Protein AF-A0A960SFB8-F1 (afdb_monomer_lite)

Secondary structure (DSSP, 8-state):
----TTSGGGS----------S----EEEEE--BHHHH-SHHHHHHHHHHHHHHHHHHHHTT-EEEEEETT---EE--SHHHHHHHHHHHHT---BSS----STTSTTEEEEEEETTTEEEEEETTEEEEE-

Structure (mmCIF, N/CA/C/O backbone):
data_AF-A0A960SFB8-F1
#
_entry.id   AF-A0A960SFB8-F1
#
loop_
_atom_site.group_PDB
_atom_site.id
_atom_site.type_symbol
_atom_site.label_atom_id
_atom_site.label_alt_id
_atom_site.label_comp_id
_atom_site.label_asym_id
_atom_site.label_entity_id
_atom_site.label_seq_id
_atom_site.pdbx_PDB_ins_code
_atom_site.Cartn_x
_atom_site.Cartn_y
_atom_site.Cartn_z
_atom_site.occupancy
_atom_site.B_iso_or_equiv
_atom_site.auth_seq_id
_atom_site.auth_comp_id
_atom_site.auth_asym_id
_atom_site.auth_atom_id
_atom_site.pdbx_PDB_model_num
ATOM 1 N N . LYS A 1 1 ? -31.001 35.046 14.846 1.00 43.59 1 LYS A N 1
ATOM 2 C CA . LYS A 1 1 ? -29.887 35.555 14.003 1.00 43.59 1 LYS A CA 1
ATOM 3 C C . LYS A 1 1 ? -29.650 34.540 12.892 1.00 43.59 1 LYS A C 1
ATOM 5 O O . LYS A 1 1 ? -29.450 33.376 13.197 1.00 43.59 1 LYS A O 1
ATOM 10 N N . GLN A 1 2 ? -29.801 34.956 11.638 1.00 46.88 2 GLN A N 1
ATOM 11 C CA . GLN A 1 2 ? -29.940 34.094 10.461 1.00 46.88 2 GLN A CA 1
ATOM 12 C C . GLN A 1 2 ? -28.564 33.886 9.812 1.00 46.88 2 GLN A C 1
ATOM 14 O O . GLN A 1 2 ? -27.932 34.855 9.394 1.00 46.88 2 GLN A O 1
ATOM 19 N N . ILE A 1 3 ? -28.068 32.645 9.785 1.00 53.34 3 ILE A N 1
ATOM 20 C CA . ILE A 1 3 ? -26.779 32.319 9.162 1.00 53.34 3 ILE A CA 1
ATOM 21 C C . ILE A 1 3 ? -26.995 32.241 7.649 1.00 53.34 3 ILE A C 1
ATOM 23 O O . ILE A 1 3 ? -27.686 31.363 7.137 1.00 53.34 3 ILE A O 1
ATOM 27 N N . ASN A 1 4 ? -26.440 33.220 6.939 1.00 36.28 4 ASN A N 1
ATOM 28 C CA . ASN A 1 4 ? -26.572 33.369 5.498 1.00 36.28 4 ASN A CA 1
ATOM 29 C C . ASN A 1 4 ? -25.555 32.446 4.803 1.00 36.28 4 ASN A C 1
ATOM 31 O O . ASN A 1 4 ? -24.392 32.804 4.620 1.00 36.28 4 ASN A O 1
ATOM 35 N N . TRP A 1 5 ? -25.994 31.234 4.451 1.00 36.19 5 TRP A N 1
ATOM 36 C CA . TRP A 1 5 ? -25.165 30.147 3.905 1.00 36.19 5 TRP A CA 1
ATOM 37 C C . TRP A 1 5 ? -24.354 30.520 2.647 1.00 36.19 5 TRP A C 1
ATOM 39 O O . TRP A 1 5 ? -23.345 29.886 2.349 1.00 36.19 5 TRP A O 1
ATOM 49 N N . LYS A 1 6 ? -24.732 31.588 1.932 1.00 43.25 6 LYS A N 1
ATOM 50 C CA . LYS A 1 6 ? -24.028 32.063 0.728 1.00 43.25 6 LYS A CA 1
ATOM 51 C C . LYS A 1 6 ? -22.720 32.816 1.014 1.00 43.25 6 LYS A C 1
ATOM 53 O O . LYS A 1 6 ? -21.937 33.018 0.090 1.00 43.25 6 LYS A O 1
ATOM 58 N N . ALA A 1 7 ? -22.449 33.211 2.262 1.00 42.03 7 ALA A N 1
ATOM 59 C CA . ALA A 1 7 ? -21.215 33.920 2.622 1.00 42.03 7 ALA A CA 1
ATOM 60 C C . ALA A 1 7 ? -20.018 32.983 2.898 1.00 42.03 7 ALA A C 1
ATOM 62 O O . ALA A 1 7 ? -18.871 33.391 2.720 1.00 42.03 7 ALA A O 1
ATOM 63 N N . THR A 1 8 ? -20.255 31.723 3.280 1.00 42.22 8 THR A N 1
ATOM 64 C CA . THR A 1 8 ? -19.187 30.802 3.727 1.00 42.22 8 THR A CA 1
ATOM 65 C C . THR A 1 8 ? -18.495 30.055 2.577 1.00 42.22 8 THR A C 1
ATOM 67 O O . THR A 1 8 ? -17.412 29.511 2.760 1.00 42.22 8 THR A O 1
ATOM 70 N N . ALA A 1 9 ? -19.042 30.085 1.358 1.00 42.12 9 ALA A N 1
ATOM 71 C CA . ALA A 1 9 ? -18.468 29.373 0.209 1.00 42.12 9 ALA A CA 1
ATOM 72 C C . ALA A 1 9 ? -17.219 30.044 -0.411 1.00 42.12 9 ALA A C 1
ATOM 74 O O . ALA A 1 9 ? -16.560 29.444 -1.253 1.00 42.12 9 ALA A O 1
ATOM 75 N N . ARG A 1 10 ? -16.867 31.284 -0.027 1.00 44.03 10 ARG A N 1
ATOM 76 C CA . ARG A 1 10 ? -15.800 32.071 -0.689 1.00 44.03 10 ARG A CA 1
ATOM 77 C C . ARG A 1 10 ? -14.443 32.105 0.021 1.00 44.03 10 ARG A C 1
ATOM 79 O O . ARG A 1 10 ? -13.547 32.814 -0.428 1.00 44.03 10 ARG A O 1
ATOM 86 N N . ARG A 1 11 ? -14.248 31.346 1.100 1.00 36.56 11 ARG A N 1
ATOM 87 C CA . ARG A 1 11 ? -12.938 31.224 1.763 1.00 36.56 11 ARG A CA 1
ATOM 88 C C . ARG A 1 11 ? -12.569 29.749 1.907 1.00 36.56 11 ARG A C 1
ATOM 90 O O . ARG A 1 11 ? -13.037 29.078 2.816 1.00 36.56 11 ARG A O 1
ATOM 97 N N . GLN A 1 12 ? -11.730 29.264 0.989 1.00 40.81 12 GLN A N 1
ATOM 98 C CA . GLN A 1 12 ? -11.187 27.898 0.903 1.00 40.81 12 GLN A CA 1
ATOM 99 C C . GLN A 1 12 ? -10.260 27.517 2.077 1.00 40.81 12 GLN A C 1
ATOM 101 O O . GLN A 1 12 ? -9.095 27.190 1.877 1.00 40.81 12 GLN A O 1
ATOM 106 N N . LYS A 1 13 ? -10.753 27.542 3.313 1.00 40.94 13 LYS A N 1
ATOM 107 C CA . LYS A 1 13 ? -10.129 26.829 4.433 1.00 40.94 13 LYS A CA 1
ATOM 108 C C . LYS A 1 13 ? -11.245 26.275 5.298 1.00 40.94 13 LYS A C 1
ATOM 110 O O . LYS A 1 13 ? -11.786 26.977 6.149 1.00 40.94 13 LYS A O 1
ATOM 115 N N . LEU A 1 14 ? -11.631 25.034 5.014 1.00 34.84 14 LEU A N 1
ATOM 116 C CA . LEU A 1 14 ? -12.586 24.320 5.843 1.00 34.84 14 LEU A CA 1
ATOM 117 C C . LEU A 1 14 ? -11.871 23.928 7.137 1.00 34.84 14 LEU A C 1
ATOM 119 O O . LEU A 1 14 ? -10.975 23.092 7.157 1.00 34.84 14 LEU A O 1
ATOM 123 N N . MET A 1 15 ? -12.240 24.628 8.201 1.00 37.69 15 MET A N 1
ATOM 124 C CA . MET A 1 15 ? -11.863 24.348 9.574 1.00 37.69 15 MET A CA 1
ATOM 125 C C . MET A 1 15 ? -12.814 23.249 10.058 1.00 37.69 15 MET A C 1
ATOM 127 O O . MET A 1 15 ? -13.991 23.524 10.279 1.00 37.69 15 MET A O 1
ATOM 131 N N . VAL A 1 16 ? -12.349 22.004 10.163 1.00 47.50 16 VAL A N 1
ATOM 132 C CA . VAL A 1 16 ? -13.151 20.929 10.765 1.00 47.50 16 VAL A CA 1
ATOM 133 C C . VAL A 1 16 ? -12.863 20.923 12.262 1.00 47.50 16 VAL A C 1
ATOM 135 O O . VAL A 1 16 ? -11.792 20.517 12.706 1.00 47.50 16 VAL A O 1
ATOM 138 N N . ARG A 1 17 ? -13.818 21.438 13.035 1.00 47.84 17 ARG A N 1
ATOM 139 C CA . ARG A 1 17 ? -13.953 21.185 14.470 1.00 47.84 17 ARG A CA 1
ATOM 140 C C . ARG A 1 17 ? -15.186 20.313 14.670 1.00 47.84 17 ARG A C 1
ATOM 142 O O . ARG A 1 17 ? -16.259 20.726 14.254 1.00 47.84 17 ARG A O 1
ATOM 149 N N . GLU A 1 18 ? -14.985 19.155 15.288 1.00 43.38 18 GLU A N 1
ATOM 150 C CA . GLU A 1 18 ? -15.688 18.615 16.474 1.00 43.38 18 GLU A CA 1
ATOM 151 C C . GLU A 1 18 ? -15.544 17.082 16.466 1.00 43.38 18 GLU A C 1
ATOM 153 O O . GLU A 1 18 ? -15.878 16.431 15.486 1.00 43.38 18 GLU A O 1
ATOM 158 N N . LEU A 1 19 ? -14.784 16.490 17.392 1.00 50.50 19 LEU A N 1
ATOM 159 C CA . LEU A 1 19 ? -15.207 16.073 18.741 1.00 50.50 19 LEU A CA 1
ATOM 160 C C . LEU A 1 19 ? -16.353 15.042 18.734 1.00 50.50 19 LEU A C 1
ATOM 162 O O . LEU A 1 19 ? -17.519 15.390 18.875 1.00 50.50 19 LEU A O 1
ATOM 166 N N . ALA A 1 20 ? -15.973 13.765 18.643 1.00 36.75 20 ALA A N 1
ATOM 167 C CA . ALA A 1 20 ? -16.628 12.639 19.308 1.00 36.75 20 ALA A CA 1
ATOM 168 C C . ALA A 1 20 ? -15.606 11.489 19.405 1.00 36.75 20 ALA A C 1
ATOM 170 O O . ALA A 1 20 ? -15.147 10.967 18.391 1.00 36.75 20 ALA A O 1
ATOM 171 N N . GLU A 1 21 ? -15.192 11.140 20.620 1.00 50.94 21 GLU A N 1
ATOM 172 C CA . GLU A 1 21 ? -14.484 9.891 20.909 1.00 50.94 21 GLU A CA 1
ATOM 173 C C . GLU A 1 21 ? -15.492 8.739 20.772 1.00 50.94 21 GLU A C 1
ATOM 175 O O . GLU A 1 21 ? -16.393 8.651 21.597 1.00 50.94 21 GLU A O 1
ATOM 180 N N . ASP A 1 22 ? -15.388 7.925 19.713 1.00 41.38 22 ASP A N 1
ATOM 181 C CA . ASP A 1 22 ? -15.557 6.457 19.745 1.00 41.38 22 ASP A CA 1
ATOM 182 C C . ASP A 1 22 ? -15.147 5.870 18.371 1.00 41.38 22 ASP A C 1
ATOM 184 O O . ASP A 1 22 ? -15.829 6.073 17.369 1.00 41.38 22 ASP A O 1
ATOM 188 N N . LYS A 1 23 ? -13.982 5.203 18.314 1.00 42.62 23 LYS A N 1
ATOM 189 C CA . LYS A 1 23 ? -13.303 4.633 17.123 1.00 42.62 23 LYS A CA 1
ATOM 190 C C . LYS A 1 23 ? -13.111 5.584 15.928 1.00 42.62 23 LYS A C 1
ATOM 192 O O . LYS A 1 23 ? -13.968 5.723 15.061 1.00 42.62 23 LYS A O 1
ATOM 197 N N . GLN A 1 24 ? -11.899 6.134 15.804 1.00 51.53 24 GLN A N 1
ATOM 198 C CA . GLN A 1 24 ? -11.394 6.644 14.520 1.00 51.53 24 GLN A CA 1
ATOM 199 C C . GLN A 1 24 ? -11.686 5.596 13.422 1.00 51.53 24 GLN A C 1
ATOM 201 O O . GLN A 1 24 ? -11.319 4.431 13.614 1.00 51.53 24 GLN A O 1
ATOM 206 N N . PRO A 1 25 ? -12.364 5.941 12.310 1.00 61.59 25 PRO A N 1
ATOM 207 C CA . PRO A 1 25 ? -12.518 5.008 11.203 1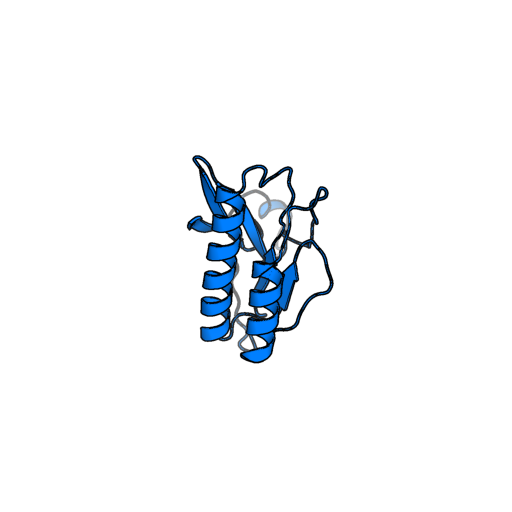.00 61.59 25 PRO A CA 1
ATOM 208 C C . PRO A 1 25 ? -11.116 4.704 10.683 1.00 61.59 25 PRO A C 1
ATOM 210 O O . PRO A 1 25 ? -10.423 5.614 10.230 1.00 61.59 25 PRO A O 1
ATOM 213 N N . GLY A 1 26 ? -10.670 3.454 10.804 1.00 82.00 26 GLY A N 1
ATOM 214 C CA . GLY A 1 26 ? -9.339 3.098 10.333 1.00 82.00 26 GLY A CA 1
ATOM 215 C C . GLY A 1 26 ? -9.198 3.342 8.829 1.00 82.00 26 GLY A C 1
ATOM 216 O O . GLY A 1 26 ? -10.177 3.410 8.071 1.00 82.00 26 GLY A O 1
ATOM 217 N N . TYR A 1 27 ? -7.956 3.525 8.412 1.00 89.19 27 TYR A N 1
ATOM 218 C CA . TYR A 1 27 ? -7.586 3.767 7.037 1.00 89.19 27 TYR A CA 1
ATOM 219 C C . TYR A 1 27 ? -7.829 2.534 6.171 1.00 89.19 27 TYR A C 1
ATOM 221 O O . TYR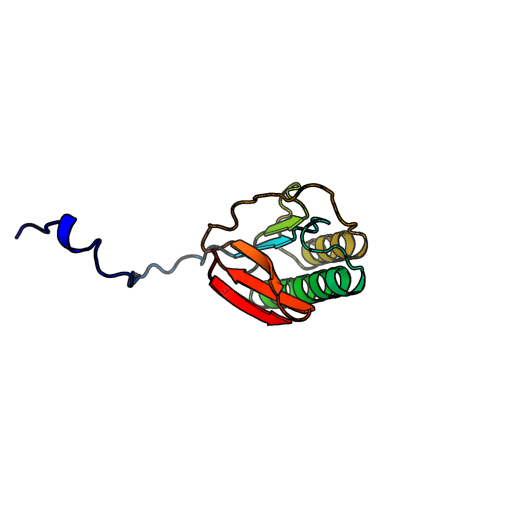 A 1 27 ? -7.688 1.383 6.600 1.00 89.19 27 TYR A O 1
ATOM 229 N N . ILE A 1 28 ? -8.184 2.807 4.922 1.00 91.19 28 ILE A N 1
ATOM 230 C CA . ILE A 1 28 ? -8.250 1.837 3.840 1.00 91.19 28 ILE A CA 1
ATOM 231 C C . ILE A 1 28 ? -7.050 2.110 2.943 1.00 91.19 28 ILE A C 1
ATOM 233 O O . ILE A 1 28 ? -6.945 3.199 2.380 1.00 91.19 28 ILE A O 1
ATOM 237 N N . LEU A 1 29 ? -6.154 1.140 2.814 1.00 91.50 29 LEU A N 1
ATOM 238 C CA . LEU A 1 29 ? -4.994 1.246 1.939 1.00 91.50 29 LEU A CA 1
ATOM 239 C C . LEU A 1 29 ? -5.348 0.702 0.553 1.00 91.50 29 LEU A C 1
ATOM 241 O O . LEU A 1 29 ? -5.716 -0.462 0.418 1.00 91.50 29 LEU A O 1
ATOM 245 N N . VAL A 1 30 ? -5.240 1.538 -0.474 1.00 92.19 30 VAL A N 1
ATOM 246 C CA . VAL A 1 30 ? -5.544 1.176 -1.860 1.00 92.19 30 VAL A CA 1
ATOM 247 C C . VAL A 1 30 ? -4.264 1.216 -2.679 1.00 92.19 30 VAL A C 1
ATOM 249 O O . VAL A 1 30 ? -3.650 2.270 -2.844 1.00 92.19 30 VAL A O 1
ATOM 252 N N . VAL A 1 31 ? -3.887 0.065 -3.227 1.00 90.06 31 VAL A N 1
ATOM 253 C CA . VAL A 1 31 ? -2.734 -0.090 -4.113 1.00 90.06 31 VAL A CA 1
ATOM 254 C C . VAL A 1 31 ? -3.245 -0.285 -5.537 1.00 90.06 31 VAL A C 1
ATOM 256 O O . VAL A 1 31 ? -3.802 -1.328 -5.870 1.00 90.06 31 VAL A O 1
ATOM 259 N N . ASP A 1 32 ? -3.067 0.731 -6.379 1.00 88.69 32 ASP A N 1
ATOM 260 C CA . ASP A 1 32 ? -3.330 0.648 -7.816 1.00 88.69 32 ASP A CA 1
ATOM 261 C C . ASP A 1 32 ? -2.005 0.478 -8.557 1.00 88.69 32 ASP A C 1
ATOM 263 O O . ASP A 1 32 ? -1.138 1.345 -8.491 1.00 88.69 32 ASP A O 1
ATOM 267 N N . THR A 1 33 ? -1.850 -0.641 -9.259 1.00 85.94 33 THR A N 1
ATOM 268 C CA . THR A 1 33 ? -0.644 -0.989 -10.028 1.00 85.94 33 THR A CA 1
ATOM 269 C C . THR A 1 33 ? -0.859 -0.778 -11.525 1.00 85.94 33 THR A C 1
ATOM 271 O O . THR A 1 33 ? -0.357 -1.536 -12.351 1.00 85.94 33 THR A O 1
ATOM 274 N N . SER A 1 34 ? -1.637 0.239 -11.911 1.00 84.44 34 SER A N 1
ATOM 275 C CA . SER A 1 34 ? -1.884 0.494 -13.329 1.00 84.44 34 SER A CA 1
ATOM 276 C C . SER A 1 34 ? -0.593 0.759 -14.110 1.00 84.44 34 SER A C 1
ATOM 278 O O . SER A 1 34 ? 0.232 1.593 -13.735 1.00 84.44 34 SER A O 1
ATOM 280 N N . ASP A 1 35 ? -0.429 0.071 -15.240 1.00 77.94 35 ASP A N 1
ATOM 281 C CA . ASP A 1 35 ? 0.745 0.216 -16.106 1.00 77.94 35 ASP A CA 1
ATOM 282 C C . ASP A 1 35 ? 0.888 1.659 -16.612 1.00 77.94 35 ASP A C 1
ATOM 284 O O . ASP A 1 35 ? 1.996 2.160 -16.751 1.00 77.94 35 ASP A O 1
ATOM 288 N N . GLU A 1 36 ? -0.219 2.391 -16.786 1.00 78.38 36 GLU A N 1
ATOM 289 C CA . GLU A 1 36 ? -0.192 3.810 -17.163 1.00 78.38 36 GLU A CA 1
ATOM 290 C C . GLU A 1 36 ? 0.586 4.683 -16.164 1.00 78.38 36 GLU A C 1
ATOM 292 O O . GLU A 1 36 ? 1.328 5.574 -16.589 1.00 78.38 36 GLU A O 1
ATOM 297 N N . ALA A 1 37 ? 0.462 4.403 -14.862 1.00 73.44 37 ALA A N 1
ATOM 298 C CA . ALA A 1 37 ? 1.145 5.123 -13.788 1.00 73.44 37 ALA A CA 1
ATOM 299 C C . ALA A 1 37 ? 2.538 4.542 -13.464 1.00 73.44 37 ALA A C 1
ATOM 301 O O . ALA A 1 37 ? 3.454 5.293 -13.103 1.00 73.44 37 ALA A O 1
ATOM 302 N N . TRP A 1 38 ? 2.721 3.228 -13.639 1.00 81.31 38 TRP A N 1
ATOM 303 C CA . TRP A 1 38 ? 3.866 2.468 -13.115 1.00 81.31 38 TRP A CA 1
ATOM 304 C C . TRP A 1 38 ? 4.672 1.699 -14.177 1.00 81.31 38 TRP A C 1
ATOM 306 O O . TRP A 1 38 ? 5.265 0.675 -13.862 1.00 81.31 38 TRP A O 1
ATOM 316 N N . LYS A 1 39 ? 4.762 2.218 -15.411 1.00 73.44 39 LYS A N 1
ATOM 317 C CA . LYS A 1 39 ? 5.435 1.612 -16.593 1.00 73.44 39 LYS A CA 1
ATOM 318 C C . LYS A 1 39 ? 6.819 0.976 -16.398 1.00 73.44 39 LYS A C 1
ATOM 320 O O . LYS A 1 39 ? 7.282 0.259 -17.279 1.00 73.44 39 LYS A O 1
ATOM 325 N N . THR A 1 40 ? 7.545 1.315 -15.339 1.00 76.75 40 THR A N 1
ATOM 326 C CA . THR A 1 40 ? 8.926 0.868 -15.116 1.00 76.75 40 THR A CA 1
ATOM 327 C C . THR A 1 40 ? 8.997 -0.019 -13.882 1.00 76.75 40 THR A C 1
ATOM 329 O O . THR A 1 40 ? 8.619 0.445 -12.803 1.00 76.75 40 THR A O 1
ATOM 332 N N . GLU A 1 41 ? 9.565 -1.223 -14.017 1.00 76.44 41 GLU A N 1
ATOM 333 C CA . GLU A 1 41 ? 9.745 -2.191 -12.916 1.00 76.44 41 GLU A CA 1
ATOM 334 C C . GLU A 1 41 ? 10.299 -1.562 -11.622 1.00 76.44 41 GLU A C 1
ATOM 336 O O . GLU A 1 41 ? 9.649 -1.717 -10.588 1.00 76.44 41 GLU A O 1
ATOM 341 N N . PRO A 1 42 ? 11.364 -0.728 -11.644 1.00 80.38 42 PRO A N 1
ATOM 342 C CA . PRO A 1 42 ? 11.915 -0.153 -10.411 1.00 80.38 42 PRO A CA 1
ATOM 343 C C . PRO A 1 42 ? 10.915 0.711 -9.629 1.00 80.38 42 PRO A C 1
ATOM 345 O O . PRO A 1 42 ? 10.973 0.831 -8.405 1.00 80.38 42 PRO A O 1
ATOM 348 N N . ARG A 1 43 ? 9.980 1.348 -10.339 1.00 81.62 43 ARG A N 1
ATOM 349 C CA . ARG A 1 43 ? 8.977 2.223 -9.729 1.00 81.62 43 ARG A CA 1
ATOM 350 C C . ARG A 1 43 ? 7.830 1.429 -9.120 1.00 81.62 43 ARG A C 1
ATOM 352 O O . ARG A 1 43 ? 7.317 1.822 -8.077 1.00 81.62 43 ARG A O 1
ATOM 359 N N . LEU A 1 44 ? 7.460 0.317 -9.752 1.00 84.06 44 LEU A N 1
ATOM 360 C CA . LEU A 1 44 ? 6.503 -0.628 -9.190 1.00 84.06 44 LEU A CA 1
ATOM 361 C C . LEU A 1 44 ? 7.065 -1.257 -7.911 1.00 84.06 44 LEU A C 1
ATOM 363 O O . LEU A 1 44 ? 6.365 -1.311 -6.905 1.00 84.06 44 LEU A O 1
ATOM 367 N N . GLU A 1 45 ? 8.335 -1.663 -7.915 1.00 86.62 45 GLU A N 1
ATOM 368 C CA . GLU A 1 45 ? 8.998 -2.193 -6.718 1.00 86.62 45 GLU A CA 1
ATOM 369 C C . GLU A 1 45 ? 9.041 -1.162 -5.584 1.00 86.62 45 GLU A C 1
ATOM 371 O O . GLU A 1 45 ? 8.782 -1.495 -4.426 1.00 86.62 45 GLU A O 1
ATOM 376 N N . THR A 1 46 ? 9.298 0.108 -5.914 1.00 87.12 46 THR A N 1
ATOM 377 C CA . THR A 1 46 ? 9.264 1.211 -4.939 1.00 87.12 46 THR A CA 1
ATOM 378 C C . THR A 1 46 ? 7.860 1.401 -4.359 1.00 87.12 46 THR A C 1
ATOM 380 O O . THR A 1 46 ? 7.713 1.535 -3.146 1.00 87.12 46 THR A O 1
ATOM 383 N N . LEU A 1 47 ? 6.818 1.363 -5.198 1.00 88.12 47 LEU A N 1
ATOM 384 C CA . LEU A 1 47 ? 5.423 1.411 -4.754 1.00 88.12 47 LEU A CA 1
ATOM 385 C C . LEU A 1 47 ? 5.107 0.256 -3.803 1.00 88.12 47 LEU A C 1
ATOM 387 O O . LEU A 1 47 ? 4.552 0.487 -2.734 1.00 88.12 47 LEU A O 1
ATOM 391 N N . CYS A 1 48 ? 5.460 -0.968 -4.194 1.00 88.25 48 CYS A N 1
ATOM 392 C CA . CYS A 1 48 ? 5.196 -2.168 -3.412 1.00 88.25 48 CYS A CA 1
ATOM 393 C C . CYS A 1 48 ? 5.900 -2.089 -2.052 1.00 88.25 48 CYS A C 1
ATOM 395 O O . CYS A 1 48 ? 5.265 -2.242 -1.012 1.00 88.25 48 CYS A O 1
ATOM 397 N N . SER A 1 49 ? 7.188 -1.745 -2.050 1.00 87.50 49 SER A N 1
ATOM 398 C CA . SER A 1 49 ? 7.971 -1.605 -0.820 1.00 87.50 49 SER A CA 1
ATOM 399 C C . SER A 1 49 ? 7.387 -0.529 0.098 1.00 87.50 49 SER A C 1
ATOM 401 O O . SER A 1 49 ? 7.238 -0.745 1.298 1.00 87.50 49 SER A O 1
ATOM 403 N N . PHE A 1 50 ? 6.991 0.616 -0.466 1.00 88.62 50 PHE A N 1
ATOM 404 C CA . PHE A 1 50 ? 6.407 1.705 0.310 1.00 88.62 50 PHE A CA 1
ATOM 405 C C . PHE A 1 50 ? 5.019 1.354 0.859 1.00 88.62 50 PHE A C 1
ATOM 407 O O . PHE A 1 50 ? 4.717 1.659 2.011 1.00 88.62 50 PHE A O 1
ATOM 414 N N . ALA A 1 51 ? 4.183 0.681 0.066 1.00 89.69 51 ALA A N 1
ATOM 415 C CA . ALA A 1 51 ? 2.873 0.214 0.499 1.00 89.69 51 ALA A CA 1
ATOM 416 C C . ALA A 1 51 ? 2.970 -0.855 1.597 1.00 89.69 51 ALA A C 1
ATOM 418 O O . ALA A 1 51 ? 2.179 -0.809 2.538 1.00 89.69 51 ALA A O 1
ATOM 419 N N . ALA A 1 52 ? 3.947 -1.764 1.513 1.00 89.56 52 ALA A N 1
ATOM 420 C CA . ALA A 1 52 ? 4.231 -2.753 2.550 1.00 89.56 52 ALA A CA 1
ATOM 421 C C . ALA A 1 52 ? 4.602 -2.078 3.878 1.00 89.56 52 ALA A C 1
ATOM 423 O O . ALA A 1 52 ? 3.894 -2.264 4.867 1.00 89.56 52 ALA A O 1
ATOM 424 N N . SER A 1 53 ? 5.618 -1.207 3.876 1.00 89.69 53 SER A N 1
ATOM 425 C CA . SER A 1 53 ? 6.047 -0.506 5.094 1.00 89.69 53 SER A CA 1
ATOM 426 C C . SER A 1 53 ? 4.932 0.353 5.694 1.00 89.69 53 SER A C 1
ATOM 428 O O . SER A 1 53 ? 4.726 0.353 6.905 1.00 89.69 53 SER A O 1
ATOM 430 N N . LEU A 1 54 ? 4.156 1.047 4.853 1.00 89.19 54 LEU A N 1
ATOM 431 C CA . LEU A 1 54 ? 3.040 1.858 5.333 1.00 89.19 54 LEU A CA 1
ATOM 432 C C . LEU A 1 54 ? 1.916 0.998 5.931 1.00 89.19 54 LEU A C 1
ATOM 434 O O . LEU A 1 54 ? 1.305 1.396 6.922 1.00 89.19 54 LEU A O 1
ATOM 438 N N . ALA A 1 55 ? 1.638 -0.175 5.358 1.00 89.00 55 ALA A N 1
ATOM 439 C CA . ALA A 1 55 ? 0.667 -1.110 5.919 1.00 89.00 55 ALA A CA 1
ATOM 440 C C . ALA A 1 55 ? 1.114 -1.631 7.293 1.00 89.00 55 ALA A C 1
ATOM 442 O O . ALA A 1 55 ? 0.302 -1.660 8.217 1.00 89.00 55 ALA A O 1
ATOM 443 N N . GLU A 1 56 ? 2.391 -1.985 7.446 1.00 89.75 56 GLU A N 1
ATOM 444 C CA . GLU A 1 56 ? 2.976 -2.428 8.717 1.00 89.75 56 GLU A CA 1
ATOM 445 C C . GLU A 1 56 ? 2.905 -1.336 9.795 1.00 89.75 56 GLU A C 1
ATOM 447 O O . GLU A 1 56 ? 2.481 -1.601 10.926 1.00 89.75 56 GLU A O 1
ATOM 452 N N . ASP A 1 57 ? 3.240 -0.092 9.443 1.00 89.38 57 ASP A N 1
ATOM 453 C CA . ASP A 1 57 ? 3.157 1.054 10.352 1.00 89.38 57 ASP A CA 1
ATOM 454 C C . ASP A 1 57 ? 1.713 1.319 10.801 1.00 89.38 57 ASP A C 1
ATOM 456 O O . ASP A 1 57 ? 1.438 1.474 11.996 1.00 89.38 57 ASP A O 1
ATOM 460 N N . LEU A 1 58 ? 0.763 1.337 9.859 1.00 86.56 58 LEU A N 1
ATOM 461 C CA . LEU A 1 58 ? -0.657 1.548 10.157 1.00 86.56 58 LEU A CA 1
ATOM 462 C C . LEU A 1 58 ? -1.252 0.394 10.968 1.00 86.56 58 LEU A C 1
ATOM 464 O O . LEU A 1 58 ? -2.098 0.626 11.835 1.00 86.56 58 LEU A O 1
ATOM 468 N N . PHE A 1 59 ? -0.823 -0.841 10.709 1.00 87.56 59 PHE A N 1
ATOM 469 C CA . PHE A 1 59 ? -1.223 -2.008 11.488 1.00 87.56 59 PHE A CA 1
ATOM 470 C C . PHE A 1 59 ? -0.699 -1.918 12.925 1.00 87.56 59 PHE A C 1
ATOM 472 O O . PHE A 1 59 ? -1.475 -2.066 13.867 1.00 87.56 59 PHE A O 1
ATOM 479 N N . THR A 1 60 ? 0.579 -1.571 13.104 1.00 89.00 60 THR A N 1
ATOM 480 C CA . THR A 1 60 ? 1.210 -1.399 14.425 1.00 89.00 60 THR A CA 1
ATOM 481 C C . THR A 1 60 ? 0.534 -0.297 15.244 1.00 89.00 60 THR A C 1
ATOM 483 O O . THR A 1 60 ? 0.399 -0.410 16.462 1.00 89.00 60 THR A O 1
ATOM 486 N N . GLN A 1 61 ? 0.050 0.755 14.581 1.00 88.12 61 GLN A N 1
ATOM 487 C CA . GLN A 1 61 ? -0.708 1.841 15.211 1.00 88.12 61 GLN A CA 1
ATOM 488 C C . GLN A 1 61 ? -2.201 1.521 15.401 1.00 88.12 61 GLN A C 1
ATOM 490 O O . GLN A 1 61 ? -2.944 2.357 15.917 1.00 88.12 61 GLN A O 1
ATOM 495 N N . ASN A 1 62 ? -2.657 0.328 15.000 1.00 87.00 62 ASN A N 1
ATOM 496 C CA . ASN A 1 62 ? -4.058 -0.098 15.024 1.00 87.00 62 ASN A CA 1
ATOM 497 C C . ASN A 1 62 ? -4.988 0.862 14.247 1.00 87.00 62 ASN A C 1
ATOM 499 O O . ASN A 1 62 ? -6.132 1.114 14.635 1.00 87.00 62 ASN A O 1
ATOM 503 N N . GLN A 1 63 ? -4.466 1.421 13.152 1.00 89.81 63 GLN A N 1
ATOM 504 C CA . GLN A 1 63 ? -5.143 2.365 12.266 1.00 89.81 63 GLN A CA 1
ATOM 505 C C . GLN A 1 63 ? -5.480 1.763 10.898 1.00 89.81 63 GLN A C 1
ATOM 507 O O . GLN A 1 63 ? -6.235 2.384 10.160 1.00 89.81 63 GLN A O 1
ATOM 512 N N . LEU A 1 64 ? -4.976 0.579 10.540 1.00 90.75 64 LEU A N 1
ATOM 513 C CA . LEU A 1 64 ? -5.333 -0.108 9.294 1.00 90.75 64 LEU A CA 1
ATOM 514 C C . LEU A 1 64 ? -6.632 -0.909 9.465 1.00 90.75 64 LEU A C 1
ATOM 516 O O . LEU A 1 64 ? -6.759 -1.684 10.407 1.00 90.75 64 LEU A O 1
ATOM 520 N N . SER A 1 65 ? -7.604 -0.727 8.568 1.00 91.06 65 SER A N 1
ATOM 521 C CA . SER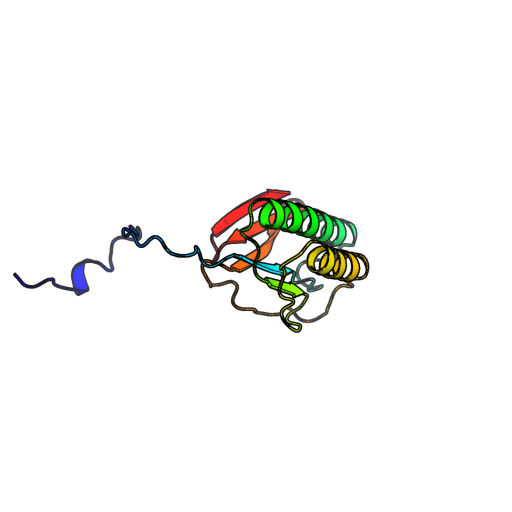 A 1 65 ? -8.862 -1.494 8.579 1.00 91.06 65 SER A CA 1
ATOM 522 C C . SER A 1 65 ? -9.010 -2.431 7.388 1.00 91.06 65 SER A C 1
ATOM 524 O O . SER A 1 65 ? -9.432 -3.574 7.561 1.00 91.06 65 SER A O 1
ATOM 526 N N . PHE A 1 66 ? -8.687 -1.957 6.185 1.00 91.31 66 PHE A N 1
ATOM 527 C CA . PHE A 1 66 ? -8.821 -2.738 4.958 1.00 91.31 66 PHE A CA 1
ATOM 528 C C . PHE A 1 66 ? -7.677 -2.437 4.000 1.00 91.31 66 PHE A C 1
ATOM 530 O O . PHE A 1 66 ? -7.178 -1.310 3.961 1.00 91.31 66 PHE A O 1
ATOM 537 N N . THR A 1 67 ? -7.329 -3.419 3.182 1.00 92.12 67 THR A N 1
ATOM 538 C CA . THR A 1 67 ? -6.461 -3.241 2.020 1.00 92.12 67 THR A CA 1
ATOM 539 C C . THR A 1 67 ? -7.218 -3.613 0.748 1.00 92.12 67 THR A C 1
ATOM 541 O O . THR A 1 67 ? -8.133 -4.437 0.763 1.00 92.12 67 THR A O 1
ATOM 544 N N . ILE A 1 68 ? -6.893 -2.945 -0.356 1.00 91.50 68 ILE A N 1
ATOM 545 C CA . ILE A 1 68 ? -7.478 -3.200 -1.673 1.00 91.50 68 ILE A CA 1
ATOM 546 C C . ILE A 1 68 ? -6.353 -3.128 -2.700 1.00 91.50 68 ILE A C 1
ATOM 548 O O . ILE A 1 68 ? -5.651 -2.120 -2.770 1.00 91.50 68 ILE A O 1
ATOM 552 N N . ILE A 1 69 ? -6.210 -4.163 -3.525 1.00 90.31 69 ILE A N 1
ATOM 553 C CA . ILE A 1 69 ? -5.248 -4.197 -4.631 1.00 90.31 69 ILE A CA 1
ATOM 554 C C . ILE A 1 69 ? -6.024 -4.150 -5.949 1.00 90.31 69 ILE A C 1
ATOM 556 O O . ILE A 1 69 ? -6.937 -4.945 -6.155 1.00 90.31 69 ILE A O 1
ATOM 560 N N . ASN A 1 70 ? -5.685 -3.215 -6.842 1.00 87.88 70 ASN A N 1
ATOM 561 C CA . ASN A 1 70 ? -6.238 -3.099 -8.202 1.00 87.88 70 ASN A CA 1
ATOM 562 C C . ASN A 1 70 ? -7.779 -3.120 -8.280 1.00 87.88 70 ASN A C 1
ATOM 564 O O . ASN A 1 70 ? -8.347 -3.662 -9.228 1.00 87.88 70 ASN A O 1
ATOM 568 N N . GLY A 1 71 ? -8.466 -2.571 -7.272 1.00 82.56 71 GLY A N 1
ATOM 569 C CA . GLY A 1 71 ? -9.933 -2.589 -7.208 1.00 82.56 71 GLY A CA 1
ATOM 570 C C . GLY A 1 71 ? -10.567 -3.961 -6.997 1.00 82.56 71 GLY A C 1
ATOM 571 O O . GLY A 1 71 ? -11.759 -4.113 -7.261 1.00 82.56 71 GLY A O 1
ATOM 572 N N . GLY A 1 72 ? -9.788 -4.934 -6.523 1.00 83.06 72 GLY A N 1
ATOM 573 C CA . GLY A 1 72 ? -10.272 -6.237 -6.086 1.00 83.06 72 GLY A CA 1
ATOM 574 C C . GLY A 1 72 ? -11.119 -6.178 -4.812 1.00 83.06 72 GLY A C 1
ATOM 575 O O . GLY A 1 72 ? -11.515 -5.111 -4.331 1.00 83.06 72 GLY A O 1
ATOM 576 N N . GLU A 1 73 ? -11.415 -7.352 -4.262 1.00 85.94 73 GLU A N 1
ATOM 577 C CA . GLU A 1 73 ? -12.198 -7.457 -3.033 1.00 85.94 73 GLU A CA 1
ATOM 578 C C . GLU A 1 73 ? -11.426 -6.871 -1.837 1.00 85.94 73 GLU A C 1
ATOM 580 O O . GLU A 1 73 ? -10.242 -7.166 -1.671 1.00 85.94 73 GLU A O 1
ATOM 585 N N . PRO A 1 74 ? -12.064 -6.039 -0.990 1.00 88.38 74 PRO A N 1
ATOM 586 C CA . PRO A 1 74 ? -11.404 -5.504 0.193 1.00 88.38 74 PRO A CA 1
ATOM 587 C C . PRO A 1 74 ? -11.043 -6.602 1.192 1.00 88.38 74 PRO A C 1
ATOM 589 O O . PRO A 1 74 ? -11.926 -7.299 1.696 1.00 88.38 74 PRO A O 1
ATOM 592 N N . LEU A 1 75 ? -9.762 -6.691 1.544 1.00 90.00 75 LEU A N 1
ATOM 593 C CA . LEU A 1 75 ? -9.265 -7.598 2.570 1.00 90.00 75 LEU A CA 1
ATOM 594 C C . LEU A 1 75 ? -9.288 -6.884 3.935 1.00 90.00 75 LEU A C 1
ATOM 596 O O . LEU A 1 75 ? -8.578 -5.892 4.117 1.00 90.00 75 LEU A O 1
ATOM 600 N N . PRO A 1 76 ? -10.115 -7.322 4.905 1.00 91.44 76 PRO A N 1
ATOM 601 C CA . PRO A 1 76 ? -10.087 -6.771 6.256 1.00 91.44 76 PRO A CA 1
ATOM 602 C C . PRO A 1 76 ? -8.805 -7.188 6.981 1.00 91.44 76 PRO A C 1
ATOM 604 O O . PRO A 1 76 ? -8.520 -8.377 7.077 1.00 91.44 76 PRO A O 1
ATOM 607 N N . ILE A 1 77 ? -8.092 -6.229 7.573 1.00 90.62 77 ILE A N 1
ATOM 608 C CA . ILE A 1 77 ? -6.888 -6.505 8.366 1.00 90.62 77 ILE A CA 1
ATOM 609 C C . ILE A 1 77 ? -7.232 -6.400 9.849 1.00 90.62 77 ILE A C 1
ATOM 611 O O . ILE A 1 77 ? -7.564 -5.324 10.344 1.00 90.62 77 ILE A O 1
ATOM 615 N N . ARG A 1 78 ? -7.199 -7.528 10.565 1.00 89.88 78 ARG A N 1
ATOM 616 C CA . ARG A 1 78 ? -7.526 -7.600 12.001 1.00 89.88 78 ARG A CA 1
ATOM 617 C C . ARG A 1 78 ? -6.410 -8.220 12.825 1.00 89.88 78 ARG A C 1
ATOM 619 O O . ARG A 1 78 ? -6.317 -7.954 14.021 1.00 89.88 78 ARG A O 1
ATOM 626 N N . CYS A 1 79 ? -5.596 -9.060 12.205 1.00 89.81 79 CYS A N 1
ATOM 627 C CA . CYS A 1 79 ? -4.471 -9.728 12.830 1.00 89.81 79 CYS A CA 1
ATOM 628 C C . CYS A 1 79 ? -3.263 -9.776 11.891 1.00 89.81 79 CYS A C 1
ATOM 630 O O . CYS A 1 79 ? -3.359 -9.438 10.713 1.00 89.81 79 CYS A O 1
ATOM 632 N N . MET A 1 80 ? -2.126 -10.221 12.429 1.00 91.88 80 MET A N 1
ATOM 633 C CA . MET A 1 80 ? -0.880 -10.333 11.669 1.00 91.88 80 MET A CA 1
ATOM 634 C C . MET A 1 80 ? -1.030 -11.238 10.442 1.00 91.88 80 MET A C 1
ATOM 636 O O . MET A 1 80 ? -0.542 -10.893 9.376 1.00 91.88 80 MET A O 1
ATOM 640 N N . ALA A 1 81 ? -1.782 -12.337 10.560 1.00 92.31 81 ALA A N 1
ATOM 641 C CA . ALA A 1 81 ? -1.995 -13.258 9.447 1.00 92.31 81 ALA A CA 1
ATOM 642 C C . ALA A 1 81 ? -2.721 -12.592 8.264 1.00 92.31 81 ALA A C 1
ATOM 644 O O . ALA A 1 81 ? -2.399 -12.872 7.114 1.00 92.31 81 ALA A O 1
ATOM 645 N N . ASP A 1 82 ? -3.662 -11.676 8.528 1.00 91.81 82 ASP A N 1
ATOM 646 C CA . ASP A 1 82 ? -4.339 -10.924 7.463 1.00 91.81 82 ASP A CA 1
ATOM 647 C C . ASP A 1 82 ? -3.356 -9.978 6.755 1.00 91.81 82 ASP A C 1
ATOM 649 O O . ASP A 1 82 ? -3.382 -9.842 5.531 1.00 91.81 82 ASP A O 1
ATOM 653 N N . LEU A 1 83 ? -2.463 -9.339 7.523 1.00 90.00 83 LEU A N 1
ATOM 654 C CA . LEU A 1 83 ? -1.408 -8.485 6.977 1.00 90.00 83 LEU A CA 1
ATOM 655 C C . LEU A 1 83 ? -0.427 -9.300 6.123 1.00 90.00 83 LEU A C 1
ATOM 657 O O . LEU A 1 83 ? -0.079 -8.872 5.028 1.00 90.00 83 LEU A O 1
ATOM 661 N N . GLU A 1 84 ? -0.024 -10.488 6.574 1.00 91.94 84 GLU A N 1
ATOM 662 C CA . GLU A 1 84 ? 0.849 -11.390 5.812 1.00 91.94 84 GLU A CA 1
ATOM 663 C C . GLU A 1 84 ? 0.220 -11.817 4.478 1.00 91.94 84 GLU A C 1
ATOM 665 O O . GLU A 1 84 ? 0.920 -11.869 3.466 1.00 91.94 84 GLU A O 1
ATOM 670 N N . VAL A 1 85 ? -1.098 -12.060 4.441 1.00 92.44 85 VAL A N 1
ATOM 671 C CA . VAL A 1 85 ? -1.822 -12.334 3.186 1.00 92.44 85 VAL A CA 1
ATOM 672 C C . VAL A 1 85 ? -1.694 -11.153 2.226 1.00 92.44 85 VAL A C 1
ATOM 674 O O . VAL A 1 85 ? -1.308 -11.353 1.076 1.00 92.44 85 VAL A O 1
ATOM 677 N N . PHE A 1 86 ? -1.936 -9.929 2.703 1.00 91.00 86 PHE A N 1
ATOM 678 C CA . PHE A 1 86 ? -1.771 -8.720 1.894 1.00 91.00 86 PHE A CA 1
ATOM 679 C C . PHE A 1 86 ? -0.336 -8.556 1.369 1.00 91.00 86 PHE A C 1
ATOM 681 O O . PHE A 1 86 ? -0.145 -8.291 0.184 1.00 91.00 86 PHE A O 1
ATOM 688 N N . LEU A 1 87 ? 0.674 -8.738 2.225 1.00 88.25 87 LEU A N 1
ATOM 689 C CA . LEU A 1 87 ? 2.083 -8.627 1.834 1.00 88.25 87 LEU A CA 1
ATOM 690 C C . LEU A 1 87 ? 2.466 -9.677 0.785 1.00 88.25 87 LEU A C 1
ATOM 692 O O . LEU A 1 87 ? 3.195 -9.373 -0.158 1.00 88.25 87 LEU A O 1
ATOM 696 N N . ASN A 1 88 ? 1.943 -10.897 0.911 1.00 91.88 88 ASN A N 1
ATOM 697 C CA . ASN A 1 88 ? 2.175 -11.954 -0.062 1.00 91.88 88 ASN A CA 1
ATOM 698 C C . ASN A 1 88 ? 1.494 -11.661 -1.409 1.00 91.88 88 ASN A C 1
ATOM 700 O O . ASN A 1 88 ? 2.113 -11.859 -2.452 1.00 91.88 88 ASN A O 1
ATOM 704 N N . GLU A 1 89 ? 0.257 -11.151 -1.410 1.00 89.88 89 GLU A N 1
ATOM 705 C CA . GLU A 1 89 ? -0.410 -10.711 -2.647 1.00 89.88 89 GLU A CA 1
ATOM 706 C C . GLU A 1 89 ? 0.350 -9.571 -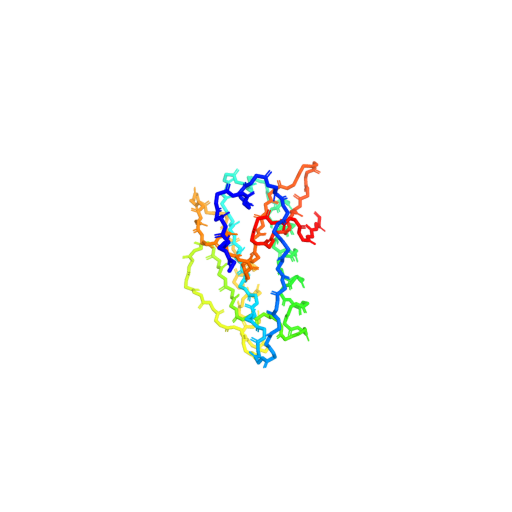3.328 1.00 89.88 89 GLU A C 1
ATOM 708 O O . GLU A 1 89 ? 0.508 -9.557 -4.550 1.00 89.88 89 GLU A O 1
ATOM 713 N N . LEU A 1 90 ? 0.871 -8.641 -2.533 1.00 87.88 90 LEU A N 1
ATOM 714 C CA . LEU A 1 90 ? 1.656 -7.518 -3.015 1.00 87.88 90 LEU A CA 1
ATOM 715 C C . LEU A 1 90 ? 3.021 -7.956 -3.575 1.00 87.88 90 LEU A C 1
ATOM 717 O O . LEU A 1 90 ? 3.486 -7.374 -4.549 1.00 87.88 90 LEU A O 1
ATOM 721 N N . ALA A 1 91 ? 3.634 -9.015 -3.042 1.00 87.12 91 ALA A N 1
ATOM 722 C CA . ALA A 1 91 ? 4.892 -9.566 -3.557 1.00 87.12 91 ALA A CA 1
ATOM 723 C C . ALA A 1 91 ? 4.760 -10.222 -4.945 1.00 87.12 91 ALA A C 1
ATOM 725 O O . ALA A 1 91 ? 5.744 -10.319 -5.676 1.00 87.12 91 ALA A O 1
ATOM 726 N N . VAL A 1 92 ? 3.559 -10.682 -5.315 1.00 86.38 92 VAL A N 1
ATOM 727 C CA . VAL A 1 92 ? 3.288 -11.329 -6.613 1.00 86.38 92 VAL A CA 1
ATOM 728 C C . VAL A 1 92 ? 2.487 -10.444 -7.572 1.00 86.38 92 VAL A C 1
ATOM 730 O O . VAL A 1 92 ? 2.106 -10.897 -8.656 1.00 86.38 92 VAL A O 1
ATOM 733 N N . VAL A 1 93 ? 2.211 -9.194 -7.185 1.00 85.94 93 VAL A N 1
ATOM 734 C CA . VAL A 1 93 ? 1.389 -8.277 -7.975 1.00 85.94 93 VAL A CA 1
ATOM 735 C C . VAL A 1 93 ? 2.082 -7.933 -9.294 1.00 85.94 93 VAL A C 1
ATOM 737 O O . VAL A 1 93 ? 3.275 -7.641 -9.343 1.00 85.94 93 VAL A O 1
ATOM 740 N N . GLN A 1 94 ? 1.318 -7.958 -10.384 1.00 83.31 94 GLN A N 1
ATOM 741 C CA . GLN A 1 94 ? 1.782 -7.530 -11.703 1.00 83.31 94 GLN A CA 1
ATOM 742 C C . GLN A 1 94 ? 1.015 -6.286 -12.155 1.00 83.31 94 GLN A C 1
ATOM 744 O O . GLN A 1 94 ? -0.163 -6.151 -11.804 1.00 83.31 94 GLN A O 1
ATOM 749 N N . PRO A 1 95 ? 1.637 -5.406 -12.964 1.00 83.81 95 PRO A N 1
ATOM 750 C CA . PRO A 1 95 ? 0.964 -4.234 -13.494 1.00 83.81 95 PRO A CA 1
ATOM 751 C C . PRO A 1 95 ? -0.303 -4.596 -14.262 1.00 83.81 95 PRO A C 1
ATOM 753 O O . PRO A 1 95 ? -0.304 -5.465 -15.139 1.00 83.81 95 PRO A O 1
ATOM 756 N N . VAL A 1 96 ? -1.390 -3.891 -13.968 1.00 85.25 96 VAL A N 1
ATOM 757 C CA . VAL A 1 96 ? -2.671 -4.071 -14.659 1.00 85.25 96 VAL A CA 1
ATOM 758 C C . VAL A 1 96 ? -2.884 -2.967 -15.686 1.00 85.25 96 VAL A C 1
ATOM 760 O O . VAL A 1 96 ? -2.512 -1.819 -15.485 1.00 85.25 96 VAL A O 1
ATOM 763 N N . ARG A 1 97 ? -3.530 -3.269 -16.817 1.00 76.69 97 ARG A N 1
ATOM 764 C CA . ARG A 1 97 ? -3.785 -2.246 -17.855 1.00 76.69 97 ARG A CA 1
ATOM 765 C C . ARG A 1 97 ? -4.807 -1.185 -17.454 1.00 76.69 97 ARG A C 1
ATOM 767 O O . ARG A 1 97 ? -4.926 -0.185 -18.149 1.00 76.69 97 ARG A O 1
ATOM 774 N N . LYS A 1 98 ? -5.598 -1.430 -16.409 1.00 74.50 98 LYS A N 1
ATOM 775 C CA . LYS A 1 98 ? -6.719 -0.575 -16.026 1.00 74.50 98 LYS A CA 1
ATOM 776 C C . LYS A 1 98 ? -6.535 -0.103 -14.594 1.00 74.50 98 LYS A C 1
ATOM 778 O O . LYS A 1 98 ? -6.409 -0.934 -13.702 1.00 74.50 98 LYS A O 1
ATOM 783 N N . SER A 1 99 ? -6.570 1.212 -14.404 1.00 73.50 99 SER A N 1
ATOM 784 C CA . SER A 1 99 ? -6.623 1.808 -13.072 1.00 73.50 99 SER A CA 1
ATOM 785 C C . SER A 1 99 ? -8.012 1.651 -12.458 1.00 73.50 99 SER A C 1
ATOM 787 O O . SER A 1 99 ? -9.035 1.703 -13.157 1.00 73.50 99 SER A O 1
ATOM 789 N N . SER A 1 100 ? -8.047 1.444 -11.148 1.00 68.62 100 SER A N 1
ATOM 790 C CA . SER A 1 100 ? -9.278 1.357 -10.375 1.00 68.62 100 SER A CA 1
ATOM 791 C C . SER A 1 100 ? -9.489 2.626 -9.556 1.00 68.62 100 SER A C 1
ATOM 793 O O . SER A 1 100 ? -8.719 2.933 -8.652 1.00 68.62 100 SER A O 1
ATOM 795 N N . ASP A 1 101 ? -10.587 3.335 -9.824 1.00 63.91 101 ASP A N 1
ATOM 796 C CA . ASP A 1 101 ? -10.990 4.551 -9.100 1.00 63.91 101 ASP A CA 1
ATOM 797 C C . ASP A 1 101 ? -11.649 4.199 -7.753 1.00 63.91 101 ASP A C 1
ATOM 799 O O . ASP A 1 101 ? -12.808 4.512 -7.478 1.00 63.91 101 ASP A O 1
ATOM 803 N N . VAL A 1 102 ? -10.950 3.436 -6.909 1.00 62.59 102 VAL A N 1
ATOM 804 C CA . VAL A 1 102 ? -11.503 2.959 -5.635 1.00 62.59 102 VAL A CA 1
ATOM 805 C C . VAL A 1 102 ? -11.511 4.097 -4.619 1.00 62.59 102 VAL A C 1
ATOM 807 O O . VAL A 1 102 ? -10.695 4.150 -3.706 1.00 62.59 102 VAL A O 1
ATOM 810 N N . GLY A 1 103 ? -12.441 5.038 -4.772 1.00 61.34 103 GLY A N 1
ATOM 811 C CA . GLY A 1 103 ? -12.795 5.999 -3.733 1.00 61.34 103 GLY A CA 1
ATOM 812 C C . GLY A 1 103 ? -11.627 6.811 -3.167 1.00 61.34 103 GLY A C 1
ATOM 813 O O . GLY A 1 103 ? -11.718 7.216 -2.009 1.00 61.34 103 GLY A O 1
ATOM 814 N N . ALA A 1 104 ? -10.577 7.081 -3.955 1.00 63.91 104 ALA A N 1
ATOM 815 C CA . ALA A 1 104 ? -9.383 7.844 -3.552 1.00 63.91 104 ALA A CA 1
ATOM 816 C C . ALA A 1 104 ? -9.712 9.243 -2.984 1.00 63.91 104 ALA A C 1
ATOM 818 O O . ALA A 1 104 ? -8.928 9.851 -2.260 1.00 63.91 104 ALA A O 1
ATOM 819 N N . PHE A 1 105 ? -10.919 9.736 -3.265 1.00 64.25 105 PHE A N 1
ATOM 820 C CA . PHE A 1 105 ? -11.483 10.979 -2.745 1.00 64.25 105 PHE A CA 1
ATOM 821 C C . PHE A 1 105 ? -11.933 10.912 -1.277 1.00 64.25 105 PHE A C 1
ATOM 823 O O . PHE A 1 105 ? -12.292 11.939 -0.698 1.00 64.25 105 PHE A O 1
ATOM 830 N N . ARG A 1 106 ? -11.986 9.723 -0.664 1.00 76.50 106 ARG A N 1
ATOM 831 C CA . ARG A 1 106 ? -12.450 9.566 0.719 1.00 76.50 106 ARG A CA 1
ATOM 832 C C . ARG A 1 106 ? -11.342 9.936 1.711 1.00 76.50 106 ARG A C 1
ATOM 834 O O . ARG A 1 106 ? -10.196 9.544 1.518 1.00 76.50 106 ARG A O 1
ATOM 841 N N . PRO A 1 107 ? -11.673 10.621 2.819 1.00 75.06 107 PRO A N 1
ATOM 842 C CA . PRO A 1 107 ? -10.682 11.131 3.771 1.00 75.06 107 PRO A CA 1
ATOM 843 C C . PRO A 1 107 ? -9.937 10.040 4.554 1.00 75.06 107 PRO A C 1
ATOM 845 O O . PRO A 1 107 ? -8.918 10.327 5.167 1.00 75.06 107 PRO A O 1
ATOM 848 N N . ASN A 1 108 ? -10.437 8.804 4.551 1.00 85.12 108 ASN A N 1
ATOM 849 C CA . ASN A 1 108 ? -9.816 7.649 5.196 1.00 85.12 108 ASN A CA 1
ATOM 850 C C . ASN A 1 108 ? -9.223 6.650 4.186 1.00 85.12 108 ASN A C 1
ATOM 852 O O . ASN A 1 108 ? -8.906 5.528 4.566 1.00 85.12 108 ASN A O 1
ATOM 856 N N . VAL A 1 109 ? -9.110 7.023 2.909 1.00 88.62 109 VAL A N 1
ATOM 857 C CA . VAL A 1 109 ? -8.461 6.200 1.884 1.00 88.62 109 VAL A CA 1
ATOM 858 C C . VAL A 1 109 ? -7.057 6.727 1.648 1.00 88.62 109 VAL A C 1
ATOM 860 O O . VAL A 1 109 ? -6.873 7.919 1.391 1.00 88.62 109 VAL A O 1
ATOM 863 N N . ILE A 1 110 ? -6.088 5.820 1.743 1.00 89.94 110 ILE A N 1
ATOM 864 C CA . ILE A 1 110 ? -4.702 6.056 1.372 1.00 89.94 110 ILE A CA 1
ATOM 865 C C . ILE A 1 110 ? -4.488 5.484 -0.024 1.00 89.94 110 ILE A C 1
ATOM 867 O O . ILE A 1 110 ? -4.690 4.290 -0.230 1.00 89.94 110 ILE A O 1
ATOM 871 N N . SER A 1 111 ? -4.085 6.327 -0.967 1.00 90.12 111 SER A N 1
ATOM 872 C CA . SER A 1 111 ? -3.753 5.937 -2.338 1.00 90.12 111 SER A CA 1
ATOM 873 C C . SER A 1 111 ? -2.338 6.371 -2.698 1.00 90.12 111 SER A C 1
ATOM 875 O O . SER A 1 111 ? -1.748 7.220 -2.027 1.00 90.12 111 SER A O 1
ATOM 877 N N . PHE A 1 112 ? -1.797 5.809 -3.774 1.00 88.31 112 PHE A N 1
ATOM 878 C CA . PHE A 1 112 ? -0.443 6.107 -4.223 1.00 88.31 112 PHE A CA 1
ATOM 879 C C . PHE A 1 112 ? -0.437 6.748 -5.598 1.00 88.31 112 PHE A C 1
ATOM 881 O O . PHE A 1 112 ? -1.193 6.347 -6.480 1.00 88.31 112 PHE A O 1
ATOM 888 N N . GLU A 1 113 ? 0.459 7.709 -5.786 1.00 87.31 113 GLU A N 1
ATOM 889 C CA . GLU A 1 113 ? 0.672 8.356 -7.072 1.00 87.31 113 GLU A CA 1
ATOM 890 C C . GLU A 1 113 ? 2.156 8.424 -7.448 1.00 87.31 113 GLU A C 1
ATOM 892 O O . GLU A 1 113 ? 3.027 8.588 -6.583 1.00 87.31 113 GLU A O 1
ATOM 897 N N . PRO A 1 114 ? 2.463 8.335 -8.752 1.00 84.00 114 PRO A N 1
ATOM 898 C CA . PRO A 1 114 ? 3.812 8.501 -9.263 1.00 84.00 114 PRO A CA 1
ATOM 899 C C . PRO A 1 114 ? 4.332 9.929 -9.017 1.00 84.00 114 PRO A C 1
ATOM 901 O O . PRO A 1 114 ? 3.890 10.888 -9.645 1.00 84.00 114 PRO A O 1
ATOM 904 N N . GLY A 1 115 ? 5.345 10.075 -8.161 1.00 79.00 115 GLY A N 1
ATOM 905 C CA . GLY A 1 115 ? 6.011 11.347 -7.878 1.00 79.00 115 GLY A CA 1
ATOM 906 C C . GLY A 1 115 ? 7.164 11.678 -8.829 1.00 79.00 115 GLY A C 1
ATOM 907 O O . GLY A 1 115 ? 7.897 10.798 -9.277 1.00 79.00 115 GLY A O 1
ATOM 908 N N . TYR A 1 116 ? 7.358 12.958 -9.150 1.00 70.00 116 TYR A N 1
ATOM 909 C CA . TYR A 1 116 ? 8.472 13.419 -9.990 1.00 70.00 116 TYR A CA 1
ATOM 910 C C . TYR A 1 116 ? 9.608 14.022 -9.137 1.00 70.00 116 TYR A C 1
ATOM 912 O O . TYR A 1 116 ? 9.301 14.832 -8.259 1.00 70.00 116 TYR A O 1
ATOM 920 N N . PRO A 1 117 ? 10.901 13.720 -9.401 1.00 68.19 117 PRO A N 1
ATOM 921 C CA . PRO A 1 117 ? 11.441 12.768 -10.378 1.00 68.19 117 PRO A CA 1
ATOM 922 C C . PRO A 1 117 ? 11.657 11.370 -9.761 1.00 68.19 117 PRO A C 1
ATOM 924 O O . PRO A 1 117 ? 12.603 11.159 -9.012 1.00 68.19 117 PRO A O 1
ATOM 927 N N . GLY A 1 118 ? 10.796 10.405 -10.098 1.00 68.88 118 GLY A N 1
ATOM 928 C CA . GLY A 1 118 ? 11.026 8.977 -9.827 1.00 68.88 118 GLY A CA 1
ATOM 929 C C . GLY A 1 118 ? 10.569 8.435 -8.467 1.00 68.88 118 GLY A C 1
ATOM 930 O O . GLY A 1 118 ? 10.740 7.246 -8.235 1.00 68.88 118 GLY A O 1
ATOM 931 N N . GLY A 1 119 ? 9.961 9.254 -7.607 1.00 80.06 119 GLY A N 1
ATOM 932 C CA . GLY A 1 119 ? 9.441 8.815 -6.304 1.00 80.06 119 GLY A CA 1
ATOM 933 C C . GLY A 1 119 ? 8.001 8.295 -6.345 1.00 80.06 119 GLY A C 1
ATOM 934 O O . GLY A 1 119 ? 7.342 8.289 -7.396 1.00 80.06 119 GLY A O 1
ATOM 935 N N . VAL A 1 120 ? 7.497 7.920 -5.172 1.00 85.31 120 VAL A N 1
ATOM 936 C CA . VAL A 1 120 ? 6.101 7.529 -4.915 1.00 85.31 120 VAL A CA 1
ATOM 937 C C . VAL A 1 120 ? 5.522 8.450 -3.845 1.00 85.31 120 VAL A C 1
ATOM 939 O O . VAL A 1 120 ? 6.145 8.680 -2.812 1.00 85.31 120 VAL A O 1
ATOM 942 N N . TYR A 1 121 ? 4.326 8.991 -4.068 1.00 86.25 121 TYR A N 1
ATOM 943 C CA . TYR A 1 121 ? 3.605 9.778 -3.069 1.00 86.25 121 TYR A CA 1
ATOM 944 C C . TYR A 1 121 ? 2.443 8.984 -2.499 1.00 86.25 121 TYR A C 1
ATOM 946 O O . TYR A 1 121 ? 1.685 8.383 -3.251 1.00 86.25 121 TYR A O 1
ATOM 954 N N . ALA A 1 122 ? 2.285 9.032 -1.178 1.00 85.44 122 ALA A N 1
ATOM 955 C CA . ALA A 1 122 ? 1.078 8.572 -0.507 1.00 85.44 122 ALA A CA 1
ATOM 956 C C . ALA A 1 122 ? 0.135 9.763 -0.312 1.00 85.44 122 ALA A C 1
ATOM 958 O O . ALA A 1 122 ? 0.548 10.828 0.165 1.00 85.44 122 ALA A O 1
ATOM 959 N N . LEU A 1 123 ? -1.129 9.579 -0.667 1.00 84.25 123 LEU A N 1
ATOM 960 C CA . LEU A 1 123 ? -2.201 10.558 -0.559 1.00 84.25 123 LEU A CA 1
ATOM 961 C C . LEU A 1 123 ? -3.253 10.051 0.422 1.00 84.25 123 LEU A C 1
ATOM 963 O O . LEU A 1 123 ? -3.639 8.895 0.341 1.00 84.25 123 LEU A O 1
ATOM 967 N N . VAL A 1 124 ? -3.770 10.920 1.283 1.00 85.94 124 VAL A N 1
ATOM 968 C CA . VAL A 1 124 ? -4.952 10.675 2.118 1.00 85.94 124 VAL A CA 1
ATOM 969 C C . VAL A 1 124 ? -6.067 11.578 1.608 1.00 85.94 124 VAL A C 1
ATOM 971 O O . VAL A 1 124 ? -5.958 12.801 1.720 1.00 85.94 124 VAL A O 1
ATOM 974 N N . GLY A 1 125 ? -7.120 11.013 1.012 1.00 74.44 125 GLY A N 1
ATOM 975 C CA . GLY A 1 125 ? -8.251 11.797 0.495 1.00 74.44 125 GLY A CA 1
ATOM 976 C C . GLY A 1 125 ? -7.836 12.965 -0.413 1.00 74.44 125 GLY A C 1
ATOM 977 O O . GLY A 1 125 ? -8.355 14.070 -0.258 1.00 74.44 125 GLY A O 1
ATOM 978 N N . LEU A 1 126 ? -6.874 12.725 -1.318 1.00 74.06 126 LEU A N 1
ATOM 979 C CA . LEU A 1 126 ? -6.203 13.684 -2.221 1.00 74.06 126 LEU A CA 1
ATOM 980 C C . LEU A 1 126 ? -5.117 14.595 -1.622 1.00 74.06 126 LEU A C 1
ATOM 982 O O . LEU A 1 126 ? -4.533 15.400 -2.350 1.00 74.06 126 LEU A O 1
ATOM 986 N N . GLN A 1 127 ? -4.816 14.513 -0.328 1.00 77.94 127 GLN A N 1
ATOM 987 C CA . GLN A 1 127 ? -3.733 15.299 0.269 1.00 77.94 127 GLN A CA 1
ATOM 988 C C . GLN A 1 127 ? -2.469 14.468 0.410 1.00 77.94 127 GLN A C 1
ATOM 990 O O . GLN A 1 127 ? -2.504 13.382 0.976 1.00 77.94 127 GLN A O 1
ATOM 995 N N . LYS A 1 128 ? -1.330 14.996 -0.047 1.00 78.12 128 LYS A N 1
ATOM 996 C CA . LYS A 1 128 ? -0.035 14.335 0.131 1.00 78.12 128 LYS A CA 1
ATOM 997 C C . LYS A 1 128 ? 0.268 14.163 1.620 1.00 78.12 128 LYS A C 1
ATOM 999 O O . LYS A 1 128 ? 0.418 15.148 2.338 1.00 78.12 128 LYS A O 1
ATOM 1004 N N . ALA A 1 129 ? 0.379 12.911 2.041 1.00 78.12 129 ALA A N 1
ATOM 1005 C CA . ALA A 1 129 ? 0.670 12.509 3.410 1.00 78.12 129 ALA A CA 1
ATOM 1006 C C . ALA A 1 129 ? 2.115 12.016 3.573 1.00 78.12 129 ALA A C 1
ATOM 1008 O O 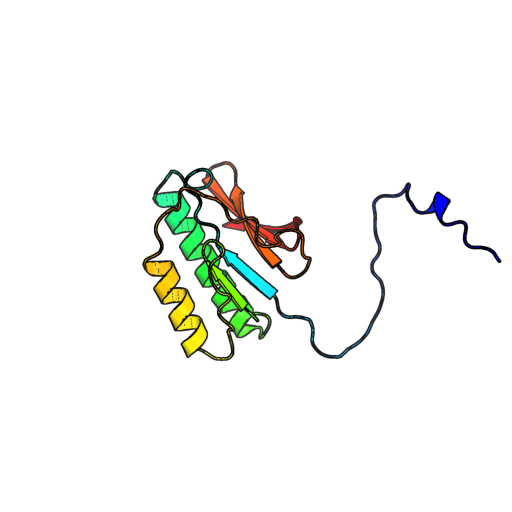. ALA A 1 129 ? 2.707 12.209 4.630 1.00 78.12 129 ALA A O 1
ATOM 1009 N N . GLY A 1 130 ? 2.705 11.436 2.523 1.00 78.38 130 GLY A N 1
ATOM 1010 C CA . GLY A 1 130 ? 4.057 10.878 2.576 1.00 78.38 130 GL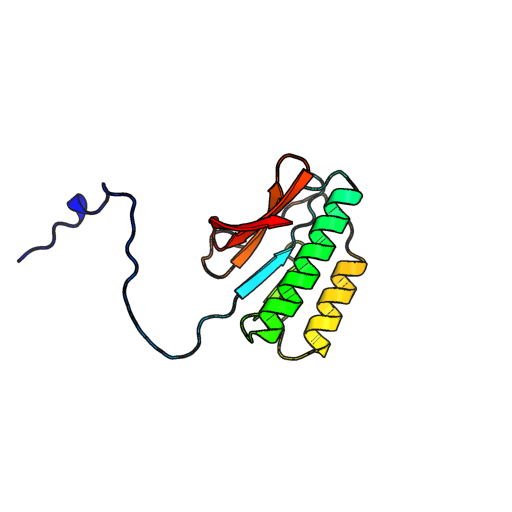Y A CA 1
ATOM 1011 C C . GLY A 1 130 ? 4.724 10.753 1.209 1.00 78.38 130 GLY A C 1
ATOM 1012 O O . GLY A 1 130 ? 4.097 10.981 0.170 1.00 78.38 130 GLY A O 1
ATOM 1013 N N . GLN A 1 131 ? 6.016 10.424 1.217 1.00 82.50 131 GLN A N 1
ATOM 1014 C CA . GLN A 1 131 ? 6.789 10.135 0.009 1.00 82.50 131 GLN A CA 1
ATOM 1015 C C . GLN A 1 131 ? 7.891 9.106 0.277 1.00 82.50 131 GLN A C 1
ATOM 1017 O O . GLN A 1 131 ? 8.458 9.116 1.371 1.00 82.50 131 GLN A O 1
ATOM 1022 N N . ALA A 1 132 ? 8.206 8.307 -0.740 1.00 69.38 132 ALA A N 1
ATOM 1023 C CA . ALA A 1 132 ? 9.356 7.409 -0.815 1.00 69.38 132 ALA A CA 1
ATOM 1024 C C . ALA A 1 132 ? 10.155 7.685 -2.096 1.00 69.38 132 ALA A C 1
ATOM 1026 O O . ALA A 1 132 ? 9.520 8.015 -3.132 1.00 69.38 132 ALA A O 1
#

Foldseek 3Di:
DDDDVVVPPPDPDDDDDDDDDDDDQAAEEEEAQACVFQVDPVLLVQSLVVSLVVLVVSVVVVRHAWYHYQNDDTQGDDDPVSSVVVNVCSVPDDHDNDHDPPPLQAQRYWYWGQDPPRKIFIDRNNHTDDID

Sequence (132 aa):
KQINWKATARRQKLMVRELAEDKQPGYILVVDTSDEAWKTEPRLETLCSFAASLAEDLFTQNQLSFTIINGGEPLPIRCMADLEVFLNELAVVQPVRKSSDVGAFRPNVISFEPGYPGGVYALVGLQKAGQA

Radius of gyration: 17.29 Å; chains: 1; bounding box: 42×49×39 Å

pLDDT: mean 76.31, std 17.4, range [34.84, 92.44]